Protein AF-A0A2G0YUS3-F1 (afdb_monomer_lite)

Radius of gyration: 12.85 Å; chains: 1; bounding box: 26×20×39 Å

Sequence (68 aa):
MNQARRKVLAIAKANRQYIDRTEEHARAYAEALYDVAAITETERLTLLDDAREGSEARVREFKVAEQS

Secondary structure (DSSP, 8-state):
--HHHHHHHHHTT--GGGHHHHHHHHHHHHHHHHHTTSS-HHHHHHHHHHHHHHHHHHHHHHHHHH--

pLDDT: mean 78.13, std 11.89, range [52.97, 96.0]

Structure (mmCIF, N/CA/C/O backbone):
data_AF-A0A2G0YUS3-F1
#
_entry.id   AF-A0A2G0YUS3-F1
#
loop_
_atom_site.group_PDB
_atom_site.id
_atom_site.type_symbol
_atom_site.label_atom_id
_atom_site.label_alt_id
_atom_site.label_comp_id
_atom_site.label_asym_id
_atom_site.label_entity_id
_atom_site.label_seq_id
_atom_site.pdbx_PDB_ins_code
_atom_site.Cartn_x
_atom_site.Cartn_y
_atom_site.Cartn_z
_atom_site.occupancy
_atom_site.B_iso_or_equiv
_atom_site.auth_seq_id
_atom_site.auth_comp_id
_atom_site.auth_asym_id
_atom_site.auth_atom_id
_atom_site.pdbx_PDB_model_num
ATOM 1 N N . MET A 1 1 ? -2.025 13.397 -11.299 1.00 54.16 1 MET A N 1
ATOM 2 C CA . MET A 1 1 ? -2.226 12.624 -10.048 1.00 54.16 1 MET A CA 1
ATOM 3 C C . MET A 1 1 ? -2.493 11.172 -10.441 1.00 54.16 1 MET A C 1
ATOM 5 O O . MET A 1 1 ? -3.466 10.940 -11.146 1.00 54.16 1 MET A O 1
ATOM 9 N N . ASN A 1 2 ? -1.597 10.239 -10.097 1.00 77.00 2 ASN A N 1
ATOM 10 C CA . ASN A 1 2 ? -1.566 8.863 -10.621 1.00 77.00 2 ASN A CA 1
ATOM 11 C C . ASN A 1 2 ? -2.805 8.050 -10.164 1.00 77.00 2 ASN A C 1
ATOM 13 O O . ASN A 1 2 ? -3.095 7.969 -8.969 1.00 77.00 2 ASN A O 1
ATOM 17 N N . GLN A 1 3 ? -3.561 7.479 -11.110 1.00 76.62 3 GLN A N 1
ATOM 18 C CA . GLN A 1 3 ? -4.796 6.716 -10.861 1.00 76.62 3 GLN A CA 1
ATOM 19 C C . GLN A 1 3 ? -4.552 5.483 -9.975 1.00 76.62 3 GLN A C 1
ATOM 21 O O . GLN A 1 3 ? -5.421 5.115 -9.181 1.00 76.62 3 GLN A O 1
ATOM 26 N N . ALA A 1 4 ? -3.354 4.899 -10.052 1.00 69.31 4 ALA A N 1
ATOM 27 C CA . ALA A 1 4 ? -2.915 3.811 -9.186 1.00 69.31 4 ALA A CA 1
ATOM 28 C C . ALA A 1 4 ? -2.924 4.216 -7.704 1.00 69.31 4 ALA A C 1
ATOM 30 O O . ALA A 1 4 ? -3.527 3.530 -6.878 1.00 69.31 4 ALA A O 1
ATOM 31 N N . ARG A 1 5 ? -2.373 5.395 -7.387 1.00 70.38 5 ARG A N 1
ATOM 32 C CA . ARG A 1 5 ? -2.327 5.932 -6.019 1.00 70.38 5 ARG A CA 1
ATOM 33 C C . ARG A 1 5 ? -3.726 6.147 -5.440 1.00 70.38 5 ARG A C 1
ATOM 35 O O . ARG A 1 5 ? -3.974 5.829 -4.284 1.00 70.38 5 ARG A O 1
ATOM 42 N N . ARG A 1 6 ? -4.680 6.616 -6.255 1.00 76.81 6 ARG A N 1
ATOM 43 C CA . ARG A 1 6 ? -6.081 6.780 -5.821 1.00 76.81 6 ARG A CA 1
ATOM 44 C C . ARG A 1 6 ? -6.755 5.451 -5.481 1.00 76.81 6 ARG A C 1
ATOM 46 O O . ARG A 1 6 ? -7.533 5.413 -4.535 1.00 76.81 6 ARG A O 1
ATOM 53 N N . LYS A 1 7 ? -6.470 4.378 -6.227 1.00 73.69 7 LYS A N 1
ATOM 54 C CA . LYS A 1 7 ? -7.036 3.048 -5.952 1.00 73.69 7 LYS A CA 1
ATOM 55 C C . LYS A 1 7 ? -6.483 2.440 -4.661 1.00 73.69 7 LYS A C 1
ATOM 57 O O . LYS A 1 7 ? -7.284 1.970 -3.862 1.00 73.69 7 LYS A O 1
ATOM 62 N N . VAL A 1 8 ? -5.170 2.524 -4.419 1.00 70.00 8 VAL A N 1
ATOM 63 C CA . VAL A 1 8 ? -4.556 2.079 -3.147 1.00 70.00 8 VAL A CA 1
ATOM 64 C C . VAL A 1 8 ? -5.194 2.807 -1.963 1.00 70.00 8 VAL A C 1
ATOM 66 O O . VAL A 1 8 ? -5.678 2.173 -1.031 1.00 70.00 8 VAL A O 1
ATOM 69 N N . LEU A 1 9 ? -5.287 4.138 -2.042 1.00 68.88 9 LEU A N 1
ATOM 70 C CA . LEU A 1 9 ? -5.874 4.958 -0.978 1.00 68.88 9 LEU A CA 1
ATOM 71 C C . LEU A 1 9 ? -7.373 4.689 -0.764 1.00 68.88 9 LEU A C 1
ATOM 73 O O . LEU A 1 9 ? -7.869 4.817 0.353 1.00 68.88 9 LEU A O 1
ATOM 77 N N . ALA A 1 10 ? -8.110 4.331 -1.819 1.00 72.69 10 ALA A N 1
ATOM 78 C CA . ALA A 1 10 ? -9.520 3.967 -1.715 1.00 72.69 10 ALA A CA 1
ATOM 79 C C . ALA A 1 10 ? -9.708 2.605 -1.037 1.00 72.69 10 ALA A C 1
ATOM 81 O O . ALA A 1 10 ? -10.595 2.473 -0.196 1.00 72.69 10 ALA A O 1
ATOM 82 N N . ILE A 1 11 ? -8.853 1.627 -1.358 1.00 70.50 11 ILE A N 1
ATOM 83 C CA . ILE A 1 11 ? -8.822 0.329 -0.676 1.00 70.50 11 ILE A CA 1
ATOM 84 C C . ILE A 1 11 ? -8.527 0.558 0.803 1.00 70.50 11 ILE A C 1
ATOM 86 O O . ILE A 1 11 ? -9.347 0.166 1.626 1.00 70.50 11 ILE A O 1
ATOM 90 N N . ALA A 1 12 ? -7.469 1.324 1.113 1.00 63.22 12 ALA A N 1
ATOM 91 C CA . ALA A 1 12 ? -7.079 1.732 2.466 1.00 63.22 12 ALA A CA 1
ATOM 92 C C . ALA A 1 12 ? -8.215 2.423 3.258 1.00 63.22 12 ALA A C 1
ATOM 94 O O . ALA A 1 12 ? -8.179 2.501 4.486 1.00 63.22 12 ALA A O 1
ATOM 95 N N . LYS A 1 13 ? -9.252 2.935 2.578 1.00 65.12 13 LYS A N 1
ATOM 96 C CA . LYS A 1 13 ? -10.386 3.650 3.175 1.00 65.12 13 LYS A CA 1
ATOM 97 C C . LYS A 1 13 ? -11.561 2.802 3.667 1.00 65.12 13 LYS A C 1
ATOM 99 O O . LYS A 1 13 ? -12.463 3.393 4.258 1.00 65.12 13 LYS A O 1
ATOM 104 N N . ALA A 1 14 ? -11.556 1.479 3.528 1.00 60.12 14 ALA A N 1
ATOM 105 C CA . ALA A 1 14 ? -12.706 0.644 3.894 1.00 60.12 14 ALA A CA 1
ATOM 106 C C . ALA A 1 14 ? -13.029 0.580 5.416 1.00 60.12 14 ALA A C 1
ATOM 108 O O . ALA A 1 14 ? -12.233 0.963 6.273 1.00 60.12 14 ALA A O 1
ATOM 109 N N . ASN A 1 15 ? -14.262 0.150 5.732 1.00 55.81 15 ASN A N 1
ATOM 110 C CA . ASN A 1 15 ? -14.903 0.185 7.060 1.00 55.81 15 ASN A CA 1
ATOM 111 C C . ASN A 1 15 ? -14.278 -0.752 8.119 1.00 55.81 15 ASN A C 1
ATOM 113 O O . ASN A 1 15 ? -13.646 -1.754 7.795 1.00 55.81 15 ASN A O 1
ATOM 117 N N . ARG A 1 16 ? -14.591 -0.471 9.397 1.00 53.38 16 ARG A N 1
ATOM 118 C CA . ARG A 1 16 ? -14.120 -1.127 10.640 1.00 53.38 16 ARG A CA 1
ATOM 119 C C . ARG A 1 16 ? -13.922 -2.647 10.586 1.00 53.38 16 ARG A C 1
ATOM 121 O O . ARG A 1 16 ? -12.925 -3.148 11.083 1.00 53.38 16 ARG A O 1
ATOM 128 N N . GLN A 1 17 ? -14.859 -3.382 9.987 1.00 57.47 17 GLN A N 1
ATOM 129 C CA . GLN A 1 17 ? -14.841 -4.854 9.923 1.00 57.47 17 GLN A CA 1
ATOM 130 C C . GLN A 1 17 ? -13.786 -5.432 8.962 1.00 57.47 17 GLN A C 1
ATOM 132 O O . GLN A 1 17 ? -13.617 -6.650 8.872 1.00 57.47 17 GLN A O 1
ATOM 137 N N . TYR A 1 18 ? -13.111 -4.568 8.208 1.00 60.97 18 TYR A N 1
ATOM 138 C CA . TYR A 1 18 ? -12.175 -4.948 7.160 1.00 60.97 18 TYR A CA 1
ATOM 139 C C . TYR A 1 18 ? -10.820 -4.272 7.317 1.00 60.97 18 TYR A C 1
ATOM 141 O O . TYR A 1 18 ? -10.012 -4.412 6.412 1.00 60.97 18 TYR A O 1
ATOM 149 N N . ILE A 1 19 ? -10.552 -3.558 8.414 1.00 61.81 19 ILE A N 1
ATOM 150 C CA . ILE A 1 19 ? -9.312 -2.784 8.595 1.00 61.81 19 ILE A CA 1
ATOM 151 C C . ILE A 1 19 ? -8.054 -3.638 8.386 1.00 61.81 19 ILE A C 1
ATOM 153 O O . ILE A 1 19 ? -7.186 -3.248 7.612 1.00 61.81 19 ILE A O 1
ATOM 157 N N . ASP A 1 20 ? -8.025 -4.852 8.940 1.00 61.81 20 ASP A N 1
ATOM 158 C CA . ASP A 1 20 ? -6.873 -5.750 8.787 1.00 61.81 20 ASP A CA 1
ATOM 159 C C . ASP A 1 20 ? -6.736 -6.239 7.333 1.00 61.81 20 ASP A C 1
ATOM 161 O O . ASP A 1 20 ? -5.648 -6.272 6.766 1.00 61.81 20 ASP A O 1
ATOM 165 N N . ARG A 1 21 ? -7.869 -6.513 6.669 1.00 70.75 21 ARG A N 1
ATOM 166 C CA . ARG A 1 21 ? -7.924 -6.894 5.242 1.00 70.75 21 ARG A CA 1
ATOM 167 C C . ARG A 1 21 ? -7.638 -5.723 4.299 1.00 70.75 21 ARG A C 1
ATOM 169 O O . ARG A 1 21 ? -7.337 -5.913 3.127 1.00 70.75 21 ARG A O 1
ATOM 176 N N . THR A 1 22 ? -7.768 -4.501 4.794 1.00 71.06 22 THR A N 1
ATOM 177 C CA . THR A 1 22 ? -7.669 -3.273 4.011 1.00 71.06 22 THR A CA 1
ATOM 178 C C . THR A 1 22 ? -6.213 -2.916 3.746 1.00 71.06 22 THR A C 1
ATOM 180 O O . THR A 1 22 ? -5.862 -2.603 2.608 1.00 71.06 22 THR A O 1
ATOM 183 N N . GLU A 1 23 ? -5.362 -3.030 4.765 1.00 80.69 23 GLU A N 1
ATOM 184 C CA . GLU A 1 23 ? -3.911 -2.945 4.596 1.00 80.69 23 GLU A CA 1
ATOM 185 C C . GLU A 1 23 ? -3.404 -4.056 3.669 1.00 80.69 23 GLU A C 1
ATOM 187 O O . GLU A 1 23 ? -2.684 -3.778 2.711 1.00 80.69 23 GLU A O 1
ATOM 192 N N . GLU A 1 24 ? -3.850 -5.296 3.892 1.00 81.62 24 GLU A N 1
ATOM 193 C CA . GLU A 1 24 ? -3.477 -6.455 3.075 1.00 81.62 24 GLU A CA 1
ATOM 194 C C . GLU A 1 24 ? -3.832 -6.252 1.593 1.00 81.62 24 GLU A C 1
ATOM 196 O O . GLU A 1 24 ? -2.991 -6.445 0.714 1.00 81.62 24 GLU A O 1
ATOM 201 N N . HIS A 1 25 ? -5.049 -5.787 1.298 1.00 81.81 25 HIS A N 1
ATOM 202 C CA . HIS A 1 25 ? -5.479 -5.509 -0.072 1.00 81.81 25 HIS A CA 1
ATOM 203 C C . HIS A 1 25 ? -4.711 -4.337 -0.703 1.00 81.81 25 HIS A C 1
ATOM 205 O O . HIS A 1 25 ? -4.378 -4.385 -1.890 1.00 81.81 25 HIS A O 1
ATOM 211 N N . ALA A 1 26 ? -4.437 -3.274 0.059 1.00 83.06 26 ALA A N 1
ATOM 212 C CA . 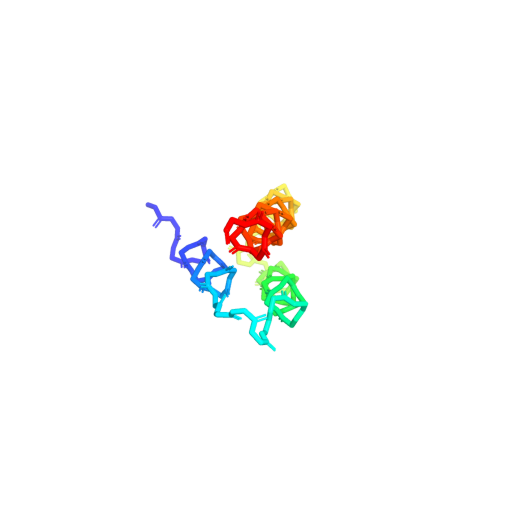ALA A 1 26 ? -3.685 -2.120 -0.428 1.00 83.06 26 ALA A CA 1
ATOM 213 C C . ALA A 1 26 ? -2.235 -2.506 -0.754 1.00 83.06 26 ALA A C 1
ATOM 215 O O . ALA A 1 26 ? -1.719 -2.129 -1.810 1.00 83.06 26 ALA A O 1
ATOM 216 N N . ARG A 1 27 ? -1.624 -3.337 0.098 1.00 86.12 27 ARG A N 1
ATOM 217 C CA . ARG A 1 27 ? -0.310 -3.937 -0.123 1.00 86.12 27 ARG A CA 1
ATOM 218 C C . ARG A 1 27 ? -0.296 -4.831 -1.355 1.00 86.12 27 ARG A C 1
ATOM 220 O O . ARG A 1 27 ? 0.516 -4.600 -2.243 1.00 86.12 27 ARG A O 1
ATOM 227 N N . ALA A 1 28 ? -1.214 -5.792 -1.455 1.00 85.56 28 ALA A N 1
ATOM 228 C CA . ALA A 1 28 ? -1.293 -6.700 -2.600 1.00 85.56 28 ALA A CA 1
ATOM 229 C C . ALA A 1 28 ? -1.451 -5.944 -3.931 1.00 85.56 28 ALA A C 1
ATOM 231 O O . ALA A 1 28 ? -0.847 -6.309 -4.937 1.00 85.56 28 ALA A O 1
ATOM 232 N N . TYR A 1 29 ? -2.219 -4.852 -3.935 1.00 86.62 29 TYR A N 1
ATOM 233 C CA . TYR A 1 29 ? -2.381 -4.018 -5.120 1.00 86.62 29 TYR A CA 1
ATOM 234 C C . TYR A 1 29 ? -1.113 -3.215 -5.464 1.00 86.62 29 TYR A C 1
ATOM 236 O O . TYR A 1 29 ? -0.790 -3.078 -6.642 1.00 86.62 29 TYR A O 1
ATOM 244 N N . ALA A 1 30 ? -0.370 -2.711 -4.471 1.00 87.38 30 ALA A N 1
ATOM 245 C CA . ALA A 1 30 ? 0.915 -2.045 -4.701 1.00 87.38 30 ALA A CA 1
ATOM 246 C C . ALA A 1 30 ? 1.981 -3.012 -5.248 1.00 87.38 30 ALA A C 1
ATOM 248 O O . ALA A 1 30 ? 2.682 -2.657 -6.195 1.00 87.38 30 ALA A O 1
ATOM 249 N N . GLU A 1 31 ? 2.060 -4.235 -4.712 1.00 88.38 31 GLU A N 1
ATOM 250 C CA . GLU A 1 31 ? 2.952 -5.288 -5.225 1.00 88.38 31 GLU A CA 1
ATOM 251 C C . GLU A 1 31 ? 2.588 -5.648 -6.675 1.00 88.38 31 GLU A C 1
ATOM 253 O O . GLU A 1 31 ? 3.441 -5.591 -7.555 1.00 88.38 31 GLU A O 1
ATOM 258 N N . ALA A 1 32 ? 1.303 -5.879 -6.971 1.00 87.38 32 ALA A N 1
ATOM 259 C CA . ALA A 1 32 ? 0.855 -6.212 -8.326 1.00 87.38 32 ALA A CA 1
ATOM 260 C C . ALA A 1 32 ? 1.164 -5.110 -9.357 1.00 87.38 32 ALA A C 1
ATOM 262 O O . ALA A 1 32 ? 1.448 -5.407 -10.515 1.00 87.38 32 ALA A O 1
ATOM 263 N N . LEU A 1 33 ? 1.107 -3.834 -8.959 1.00 88.44 33 LEU A N 1
ATOM 264 C CA . LEU A 1 33 ? 1.483 -2.712 -9.826 1.00 88.44 33 LEU A CA 1
ATOM 265 C C . LEU A 1 33 ? 2.987 -2.672 -10.112 1.00 88.44 33 LEU A C 1
ATOM 267 O O . LEU A 1 33 ? 3.386 -2.273 -11.208 1.00 88.44 33 LEU A O 1
ATOM 271 N N . TYR A 1 34 ? 3.806 -3.054 -9.136 1.00 90.19 34 TYR A N 1
ATOM 272 C CA . TYR A 1 34 ? 5.249 -3.141 -9.309 1.00 90.19 34 TYR A CA 1
ATOM 273 C C . TYR A 1 34 ? 5.644 -4.335 -10.181 1.00 90.19 34 TYR A C 1
ATOM 275 O O . TYR A 1 34 ? 6.448 -4.167 -11.095 1.00 90.19 34 TYR A O 1
ATOM 283 N N . ASP A 1 35 ? 5.008 -5.493 -9.983 1.00 91.38 35 ASP A N 1
ATOM 284 C CA . ASP A 1 35 ? 5.243 -6.708 -10.777 1.00 91.38 35 ASP A CA 1
ATOM 285 C C . ASP A 1 35 ? 5.004 -6.483 -12.277 1.00 91.38 35 ASP A C 1
ATOM 287 O O . ASP A 1 35 ? 5.717 -7.027 -13.120 1.00 91.38 35 ASP A O 1
ATOM 291 N N . VAL A 1 36 ? 4.026 -5.641 -12.630 1.00 91.44 36 VAL A N 1
ATOM 292 C CA . VAL A 1 36 ? 3.738 -5.265 -14.027 1.00 91.44 36 VAL A CA 1
ATOM 293 C C . VAL A 1 36 ? 4.498 -4.016 -14.496 1.00 91.44 36 VAL A C 1
ATOM 295 O O . VAL A 1 36 ? 4.167 -3.457 -15.541 1.00 91.44 36 VAL A O 1
ATOM 298 N N . ALA A 1 37 ? 5.489 -3.555 -13.725 1.00 91.69 37 ALA A N 1
ATOM 299 C CA . ALA A 1 37 ? 6.299 -2.360 -13.980 1.00 91.69 37 ALA A CA 1
ATOM 300 C C . ALA A 1 37 ? 5.482 -1.069 -14.219 1.00 91.69 37 ALA A C 1
ATOM 302 O O . ALA A 1 37 ? 5.942 -0.142 -14.887 1.00 91.69 37 ALA A O 1
ATOM 303 N N . ALA A 1 38 ? 4.262 -0.986 -13.673 1.00 89.56 38 ALA A N 1
ATOM 304 C CA . ALA A 1 38 ? 3.411 0.201 -13.781 1.00 89.56 38 ALA A CA 1
ATOM 305 C C . ALA A 1 38 ? 3.813 1.315 -12.801 1.00 89.56 38 ALA A C 1
ATOM 307 O O . ALA A 1 38 ? 3.398 2.464 -12.971 1.00 89.56 38 ALA A O 1
ATOM 308 N N . ILE A 1 39 ? 4.588 0.972 -11.771 1.00 91.00 39 ILE A N 1
ATOM 309 C CA . ILE A 1 39 ? 5.173 1.893 -10.795 1.00 91.00 39 ILE A CA 1
ATOM 310 C C . ILE A 1 39 ? 6.629 1.508 -10.526 1.00 91.00 39 ILE A C 1
ATOM 312 O O . ILE A 1 39 ? 7.036 0.365 -10.730 1.00 91.00 39 ILE A O 1
ATOM 316 N N . THR A 1 40 ? 7.407 2.463 -10.035 1.00 94.62 40 THR A N 1
ATOM 317 C CA . THR A 1 40 ? 8.782 2.241 -9.573 1.00 94.62 40 THR A CA 1
ATOM 318 C C . THR A 1 40 ? 8.824 1.571 -8.198 1.00 94.62 40 THR A C 1
ATOM 320 O O . THR A 1 40 ? 7.848 1.594 -7.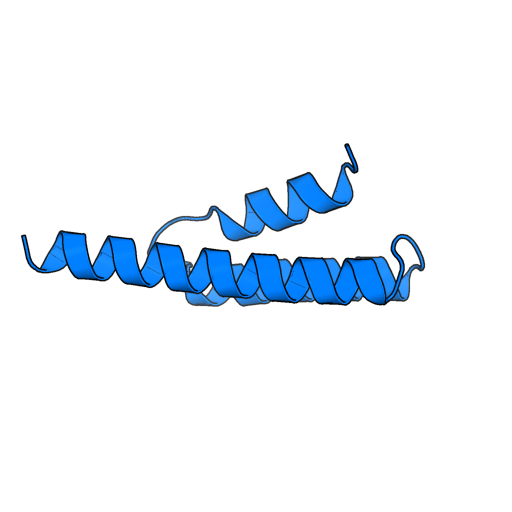446 1.00 94.62 40 THR A O 1
ATOM 323 N N . GLU A 1 41 ? 9.982 1.021 -7.822 1.00 94.56 41 GLU A N 1
ATOM 324 C CA . GLU A 1 41 ? 10.195 0.462 -6.481 1.00 94.56 41 GLU A CA 1
ATOM 325 C C . GLU A 1 41 ? 9.984 1.517 -5.384 1.00 94.56 41 GLU A C 1
ATOM 327 O O . GLU A 1 41 ? 9.327 1.247 -4.381 1.00 94.56 41 GLU A O 1
ATOM 332 N N . THR A 1 42 ? 10.459 2.747 -5.598 1.00 96.00 42 THR A N 1
ATOM 333 C CA . THR A 1 42 ? 10.248 3.867 -4.670 1.00 96.00 42 THR A CA 1
ATOM 334 C C . THR A 1 42 ? 8.763 4.184 -4.489 1.00 96.00 42 THR A C 1
ATOM 336 O O . THR A 1 42 ? 8.301 4.405 -3.368 1.00 96.00 42 THR A O 1
ATOM 339 N N . GLU A 1 43 ? 7.990 4.191 -5.578 1.00 92.75 43 GLU A N 1
ATOM 340 C CA . GLU A 1 43 ? 6.541 4.396 -5.514 1.00 92.75 43 GLU A CA 1
ATOM 341 C C . GLU A 1 43 ? 5.838 3.237 -4.808 1.00 92.75 43 GLU A C 1
ATOM 343 O O . GLU A 1 43 ? 4.936 3.484 -4.011 1.00 92.75 43 GLU A O 1
ATOM 348 N N . ARG A 1 44 ? 6.270 1.993 -5.040 1.00 92.56 44 ARG A N 1
ATOM 349 C CA . ARG A 1 44 ? 5.766 0.818 -4.321 1.00 92.56 44 ARG A CA 1
ATOM 350 C C . ARG A 1 44 ? 5.988 0.967 -2.820 1.00 92.56 44 ARG A C 1
ATOM 352 O O . ARG A 1 44 ? 5.024 0.884 -2.072 1.00 92.56 44 ARG A O 1
ATOM 359 N N . LEU A 1 45 ? 7.219 1.247 -2.390 1.00 93.06 45 LEU A N 1
ATOM 360 C CA . LEU A 1 45 ? 7.557 1.440 -0.975 1.00 93.06 45 LEU A CA 1
ATOM 361 C C . LEU A 1 45 ? 6.723 2.562 -0.343 1.00 93.06 45 LEU A C 1
ATOM 363 O O . LEU A 1 45 ? 6.134 2.364 0.713 1.00 93.06 45 LEU A O 1
ATOM 367 N N . THR A 1 46 ? 6.572 3.688 -1.045 1.00 92.62 46 THR A N 1
ATOM 368 C CA . THR A 1 46 ? 5.722 4.802 -0.589 1.00 92.62 46 THR A CA 1
ATOM 369 C C . THR A 1 46 ? 4.262 4.370 -0.413 1.00 92.62 46 THR A C 1
ATOM 371 O O . THR A 1 46 ? 3.617 4.747 0.557 1.00 92.62 46 THR A O 1
ATOM 374 N N . LEU A 1 47 ? 3.717 3.576 -1.342 1.00 88.31 47 LEU A N 1
ATOM 375 C CA . LEU A 1 47 ? 2.340 3.081 -1.253 1.00 88.31 47 LEU A CA 1
ATOM 376 C C . LEU A 1 47 ? 2.148 2.079 -0.107 1.00 88.31 47 LEU A C 1
ATOM 378 O O . LEU A 1 47 ? 1.058 2.028 0.460 1.00 88.31 47 LEU A O 1
ATOM 382 N N . LEU A 1 48 ? 3.178 1.296 0.225 1.00 88.94 48 LEU A N 1
ATOM 383 C CA . LEU A 1 48 ? 3.154 0.385 1.369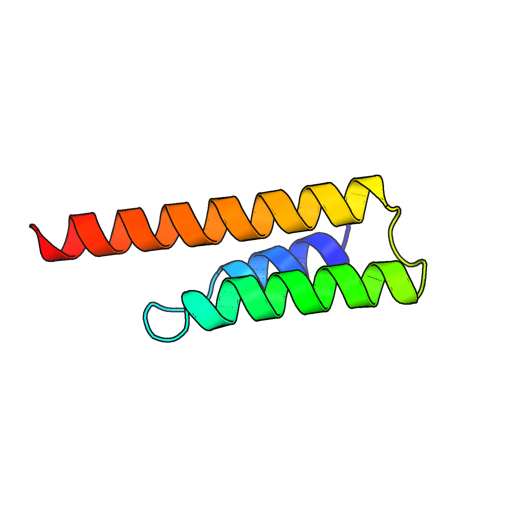 1.00 88.94 48 LEU A CA 1
ATOM 384 C C . LEU A 1 48 ? 3.156 1.148 2.697 1.00 88.94 48 LEU A C 1
ATOM 386 O O . LEU A 1 48 ? 2.350 0.827 3.571 1.00 88.94 48 LEU A O 1
ATOM 390 N N . ASP A 1 49 ? 3.995 2.178 2.822 1.00 90.88 49 ASP A N 1
ATOM 391 C CA . ASP A 1 49 ? 4.014 3.044 4.005 1.00 90.88 49 ASP A CA 1
ATOM 392 C C . ASP A 1 49 ? 2.685 3.805 4.154 1.00 90.88 49 ASP A C 1
ATOM 394 O O . ASP A 1 49 ? 2.070 3.748 5.219 1.00 90.88 49 ASP A O 1
ATOM 398 N N . ASP A 1 50 ? 2.163 4.401 3.070 1.00 87.06 50 ASP A N 1
ATOM 399 C CA . ASP A 1 50 ? 0.851 5.073 3.054 1.00 87.06 50 ASP A CA 1
ATOM 400 C C . ASP A 1 50 ? -0.281 4.115 3.502 1.00 87.06 50 ASP A C 1
ATOM 402 O O . ASP A 1 50 ? -1.191 4.503 4.243 1.00 87.06 50 ASP A O 1
ATOM 406 N N . ALA A 1 51 ? -0.253 2.855 3.045 1.00 85.38 51 ALA A N 1
ATOM 407 C CA . ALA A 1 51 ? -1.252 1.847 3.402 1.00 85.38 51 ALA A CA 1
ATOM 408 C C . ALA A 1 51 ? -1.193 1.481 4.892 1.00 85.38 51 ALA A C 1
ATOM 410 O O . ALA A 1 51 ? -2.238 1.401 5.546 1.00 85.38 51 ALA A O 1
ATOM 411 N N . ARG A 1 52 ? 0.018 1.312 5.433 1.00 85.00 52 ARG A N 1
ATOM 412 C CA . ARG A 1 52 ? 0.246 1.027 6.850 1.00 85.00 52 ARG A CA 1
ATOM 413 C C . ARG A 1 52 ? -0.177 2.198 7.732 1.00 85.00 52 ARG A C 1
ATOM 415 O O . ARG A 1 52 ? -0.964 2.009 8.658 1.00 85.00 52 ARG A O 1
ATOM 422 N N . GLU A 1 53 ? 0.283 3.412 7.437 1.00 87.06 53 GLU A N 1
ATOM 423 C CA . GLU A 1 53 ? -0.072 4.605 8.213 1.00 87.06 53 GLU A CA 1
ATOM 424 C C . GLU A 1 53 ? -1.585 4.852 8.207 1.00 87.06 53 GLU A C 1
ATOM 426 O O . GLU A 1 53 ? -2.180 5.142 9.249 1.00 87.06 53 GLU A O 1
ATOM 431 N N . GLY A 1 54 ? -2.228 4.682 7.047 1.00 82.44 54 GLY A N 1
ATOM 432 C CA . GLY A 1 54 ? -3.675 4.804 6.903 1.00 82.44 54 GLY A CA 1
ATOM 433 C C . GLY A 1 54 ? -4.457 3.762 7.710 1.00 82.44 54 GLY A C 1
ATOM 434 O O . GLY A 1 54 ? -5.496 4.100 8.287 1.00 82.44 54 GLY A O 1
ATOM 435 N N . SER A 1 55 ? -3.958 2.523 7.774 1.00 79.62 55 SER A N 1
ATOM 436 C CA . SER A 1 55 ? -4.515 1.437 8.593 1.00 79.62 55 SER A CA 1
ATOM 437 C C . SER A 1 55 ? -4.378 1.748 10.087 1.00 79.62 55 SER A C 1
ATOM 439 O O . SER A 1 55 ? -5.374 1.789 10.815 1.00 79.62 55 SER A O 1
ATOM 441 N N . GLU A 1 56 ? -3.169 2.095 10.537 1.00 82.50 56 GLU A N 1
ATOM 442 C CA . GLU A 1 56 ? -2.885 2.435 11.934 1.00 82.50 56 GLU A CA 1
ATOM 443 C C . GLU A 1 56 ? -3.687 3.654 12.415 1.00 82.50 56 GLU A C 1
ATOM 445 O O . GLU A 1 56 ? -4.220 3.652 13.529 1.00 82.50 56 GLU A O 1
ATOM 450 N N . ALA A 1 57 ? -3.806 4.698 11.586 1.00 82.12 57 ALA A N 1
ATOM 451 C CA . ALA A 1 57 ? -4.616 5.873 11.892 1.00 82.12 57 ALA A CA 1
ATOM 452 C C . ALA A 1 57 ? -6.087 5.496 12.097 1.00 82.12 57 ALA A C 1
ATOM 454 O O . ALA A 1 57 ? -6.697 5.914 13.081 1.00 82.12 57 ALA A O 1
ATOM 455 N N . ARG A 1 58 ? -6.634 4.631 11.236 1.00 75.56 58 ARG A N 1
ATOM 456 C CA . ARG A 1 58 ? -8.023 4.183 11.354 1.00 75.56 58 ARG A CA 1
ATOM 457 C C . ARG A 1 58 ? -8.247 3.316 12.592 1.00 75.56 58 ARG A C 1
ATOM 459 O O . ARG A 1 58 ? -9.245 3.496 13.284 1.00 75.56 58 ARG A O 1
ATOM 466 N N . VAL A 1 59 ? -7.312 2.419 12.919 1.00 79.19 59 VAL A N 1
ATOM 467 C CA . VAL A 1 59 ? -7.350 1.637 14.170 1.00 79.19 59 VAL A CA 1
ATOM 468 C C . VAL A 1 59 ? -7.366 2.565 15.386 1.00 79.19 59 VAL A C 1
ATOM 470 O O . VAL A 1 59 ? -8.145 2.342 16.314 1.00 79.19 59 VAL A O 1
ATOM 473 N N . ARG A 1 60 ? -6.531 3.614 15.392 1.00 79.75 60 ARG A N 1
ATOM 474 C CA . ARG A 1 60 ? -6.502 4.617 16.469 1.00 79.75 60 ARG A CA 1
ATOM 475 C C . ARG A 1 60 ? -7.831 5.365 16.585 1.00 79.75 60 ARG A C 1
ATOM 477 O O . ARG A 1 60 ? -8.365 5.439 17.688 1.00 79.75 60 ARG A O 1
ATOM 484 N N 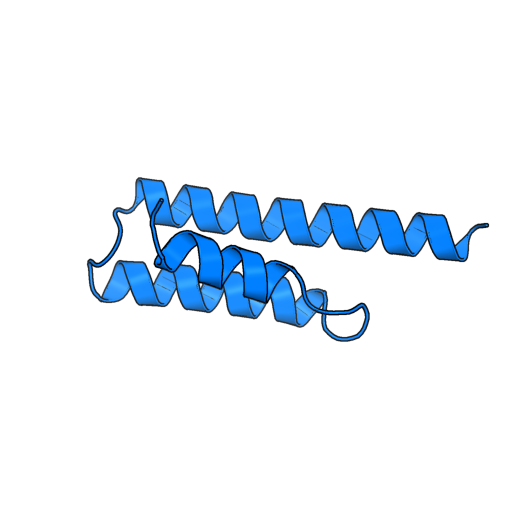. GLU A 1 61 ? -8.390 5.851 15.477 1.00 77.94 61 GLU 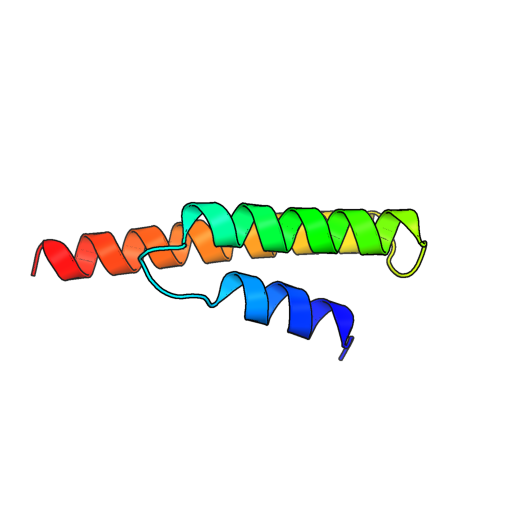A N 1
ATOM 485 C CA . GLU A 1 61 ? -9.703 6.519 15.453 1.00 77.94 61 GLU A CA 1
ATOM 486 C C . GLU A 1 61 ? -10.809 5.629 16.038 1.00 77.94 61 GLU A C 1
ATOM 488 O O . GLU A 1 61 ? -11.602 6.081 16.864 1.00 77.94 61 GLU A O 1
ATOM 493 N N . PHE A 1 62 ? -10.828 4.342 15.682 1.00 70.94 62 PHE A N 1
ATOM 494 C CA . PHE A 1 62 ? -11.820 3.406 16.213 1.00 70.94 62 PHE A CA 1
ATOM 495 C C . PHE A 1 62 ? -11.647 3.100 17.702 1.00 70.94 62 PHE A C 1
ATOM 497 O O . PHE A 1 62 ? -12.652 2.967 18.399 1.00 70.94 62 PHE A O 1
ATOM 504 N N . LY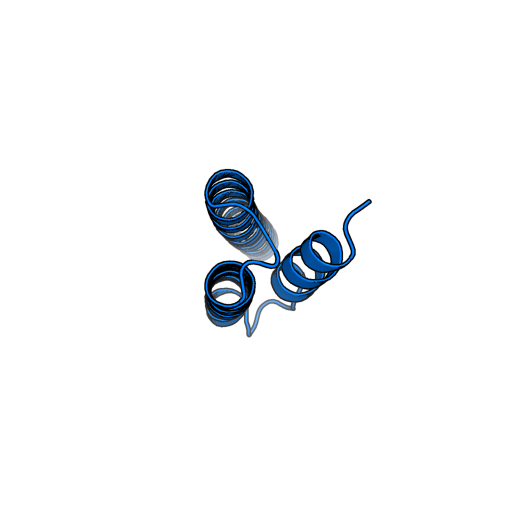S A 1 63 ? -10.406 3.006 18.199 1.00 73.88 63 LYS A N 1
ATOM 505 C CA . LYS A 1 63 ? -10.135 2.822 19.634 1.00 73.88 63 LYS A CA 1
ATOM 506 C C . LYS A 1 63 ? -10.577 4.034 20.453 1.00 73.88 63 LYS A C 1
ATOM 508 O O . LYS A 1 63 ? -11.170 3.857 21.510 1.00 73.88 63 LYS A O 1
ATOM 513 N N . VAL A 1 64 ? -10.333 5.247 19.954 1.00 74.19 64 VAL A N 1
ATOM 514 C CA . VAL A 1 64 ? -10.788 6.488 20.604 1.00 74.19 64 VAL A CA 1
ATOM 515 C C . VAL A 1 64 ? -12.320 6.549 20.650 1.00 74.19 64 VAL A C 1
ATOM 517 O O . VAL A 1 64 ? -12.889 6.878 21.688 1.00 74.19 64 VAL A O 1
ATOM 520 N N . ALA A 1 65 ? -12.993 6.161 19.563 1.00 64.31 65 ALA A N 1
ATOM 521 C CA . ALA A 1 65 ? -14.453 6.150 19.488 1.00 64.31 65 ALA A CA 1
ATOM 522 C C . ALA A 1 65 ? -15.134 5.110 20.404 1.00 64.31 65 ALA A C 1
ATOM 524 O O . ALA A 1 65 ? -16.298 5.285 20.738 1.00 64.31 65 ALA A O 1
ATOM 525 N N . GLU A 1 66 ? -14.449 4.034 20.809 1.00 64.50 66 GLU A N 1
ATOM 526 C CA . GLU A 1 66 ? -14.980 3.042 21.767 1.00 64.50 66 GLU A CA 1
ATOM 527 C C . GLU A 1 66 ? -14.764 3.407 23.238 1.00 64.50 66 GLU A C 1
ATOM 529 O O . GLU A 1 66 ? -15.384 2.808 24.112 1.00 64.50 66 GLU A O 1
ATOM 534 N N . GLN A 1 67 ? -13.871 4.355 23.517 1.00 60.19 67 GLN A N 1
ATOM 535 C CA . GLN A 1 67 ? -13.562 4.818 24.873 1.00 60.19 67 GLN A CA 1
ATOM 536 C C . GLN A 1 67 ? -14.334 6.089 25.265 1.00 60.19 67 GLN A C 1
ATOM 538 O O . GLN A 1 67 ? -14.120 6.602 26.363 1.00 60.19 67 GLN A O 1
ATOM 543 N N . SER A 1 68 ? -15.187 6.596 24.367 1.00 52.97 68 SER A N 1
ATOM 544 C CA . SER A 1 68 ? -15.979 7.825 24.527 1.00 52.97 68 SER A CA 1
ATOM 545 C C . SER A 1 68 ? -17.436 7.537 24.874 1.00 52.97 68 SER A C 1
ATOM 547 O O . SER A 1 68 ? -17.968 6.523 24.370 1.00 52.97 68 SER A O 1
#

Foldseek 3Di:
DDPLLVVLVVLLPDDDVCLVVSLVVSLVSLVVCVVVVVDDPVVSVVSNVVSVVSSVVVVVVVVVVVVD